Protein AF-A0A8S2RAR1-F1 (afdb_monomer)

Sequence (69 aa):
MGRRPARCYRYCKNKPYPKSRFCRGVPDPKIRIFDLGRKKARVDEFPLCVHLVSDEYEQLSSEALEAGR

Mean predicted aligned error: 3.83 Å

Solvent-accessible surface area (backbone atoms only — not comparable to full-atom values): 5117 Å² total; per-residue (Å²): 131,90,76,81,65,65,84,83,52,34,62,80,81,69,83,91,83,67,85,44,98,87,42,73,87,67,77,82,65,73,47,85,73,88,84,74,84,74,83,83,64,58,75,87,80,59,86,78,84,87,81,91,78,80,93,68,86,59,49,83,49,46,59,56,54,46,71,75,103

Nearest PDB structures (foldseek):
  6zvk-assembly1_L2  TM=9.881E-01  e=6.163E-08  Oryctolagus cuniculus
  5xxb-assembly1_I  TM=9.855E-01  e=1.570E-04  Toxoplasma gondii
  8fru-assembly1_I  TM=9.728E-01  e=2.408E-04  Giardia duodenalis assemblage A

InterPro domains:
  IPR001197 Large ribosomal subunit protein uL16, eukaryota/archaea [PTHR11726] (1-69)
  IPR036920 Large ribosomal subunit protein uL16 superfamily [G3DSA:3.90.1170.10] (1-69)
  IPR036920 Large ribosomal subunit protein uL16 superfamily [SSF54686] (4-69)
  IPR047873 Large ribosomal subunit protein uL16 [PF00252] (12-69)

pLDDT: mean 94.63, std 5.68, range [52.25, 97.5]

Secondary structure (DSSP, 8-state):
-PPPPGGGTSS--S----SBTTBTTPPPPS------S-TT--GGG---------SS-----HHHHHHT-

Radius of gyration: 16.47 Å; Cα contacts (8 Å, |Δi|>4): 27; chains: 1; bounding box: 32×31×47 Å

Structure (mmCIF, N/CA/C/O backbone):
data_AF-A0A8S2RAR1-F1
#
_entry.id   AF-A0A8S2RAR1-F1
#
loop_
_atom_site.group_PDB
_atom_site.id
_atom_site.type_symbol
_atom_site.label_atom_id
_atom_site.label_alt_id
_atom_site.label_comp_id
_atom_site.label_asym_id
_atom_site.label_entity_id
_atom_site.label_seq_id
_atom_site.pdbx_PDB_ins_code
_atom_site.Cartn_x
_atom_site.Cartn_y
_atom_site.Cartn_z
_atom_site.occupancy
_atom_site.B_iso_or_equiv
_atom_site.auth_seq_id
_atom_site.auth_comp_id
_atom_site.auth_asym_id
_atom_site.auth_atom_id
_atom_site.pdbx_PDB_model_num
ATOM 1 N N . MET A 1 1 ? -6.552 7.006 -21.471 1.00 52.25 1 MET A N 1
ATOM 2 C CA . MET A 1 1 ? -5.310 6.350 -21.943 1.00 52.25 1 MET A CA 1
ATOM 3 C C . MET A 1 1 ? -5.241 4.980 -21.281 1.00 52.25 1 MET A C 1
ATOM 5 O O . MET A 1 1 ? -5.423 4.916 -20.071 1.00 52.25 1 MET A O 1
ATOM 9 N N . GLY A 1 2 ? -5.119 3.897 -22.051 1.00 80.06 2 GLY A N 1
ATOM 10 C CA . GLY A 1 2 ? -5.1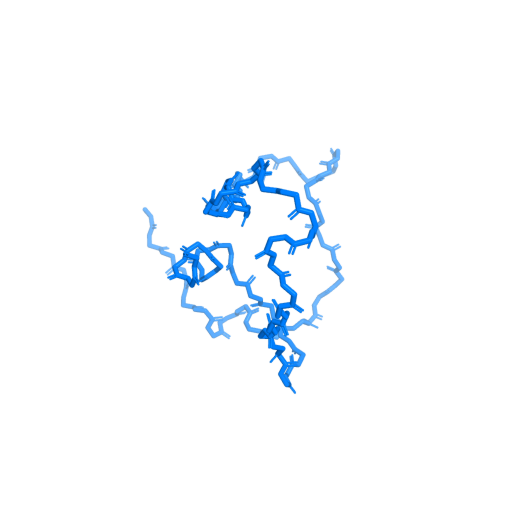81 2.533 -21.512 1.00 80.06 2 GLY A CA 1
ATOM 11 C C . GLY A 1 2 ? -4.034 2.254 -20.541 1.00 80.06 2 GLY A C 1
ATOM 12 O O . GLY A 1 2 ? -2.883 2.588 -20.826 1.00 80.06 2 GLY A O 1
ATOM 13 N N . ARG A 1 3 ? -4.343 1.669 -19.383 1.00 86.12 3 ARG A N 1
ATOM 14 C CA . ARG A 1 3 ? -3.332 1.317 -18.385 1.00 86.12 3 ARG A CA 1
ATOM 15 C C . ARG A 1 3 ? -2.688 -0.021 -18.742 1.00 86.12 3 ARG A C 1
ATOM 17 O O . ARG A 1 3 ? -3.359 -0.933 -19.216 1.00 86.12 3 ARG A O 1
ATOM 24 N N . ARG A 1 4 ? -1.382 -0.150 -18.498 1.00 95.00 4 ARG A N 1
ATOM 25 C CA . ARG A 1 4 ? -0.683 -1.433 -18.644 1.00 95.00 4 ARG A CA 1
ATOM 26 C C . ARG A 1 4 ? -1.191 -2.447 -17.605 1.00 95.00 4 ARG A C 1
ATOM 28 O O . ARG A 1 4 ? -1.525 -2.044 -16.490 1.00 95.00 4 ARG A O 1
ATOM 35 N N . PRO A 1 5 ? -1.216 -3.747 -17.937 1.00 95.38 5 PRO A N 1
ATOM 36 C CA . PRO A 1 5 ? -1.638 -4.787 -17.005 1.00 95.38 5 PRO A CA 1
ATOM 37 C C . PRO A 1 5 ? -0.671 -4.916 -15.816 1.00 95.38 5 PRO A C 1
ATOM 39 O O . PRO A 1 5 ? 0.540 -4.733 -15.964 1.00 95.38 5 PRO A O 1
ATOM 42 N N . ALA A 1 6 ? -1.199 -5.297 -14.647 1.00 94.88 6 ALA A N 1
ATOM 43 C CA . ALA A 1 6 ? -0.453 -5.353 -13.383 1.00 94.88 6 ALA A CA 1
ATOM 44 C C . ALA A 1 6 ? 0.773 -6.284 -13.421 1.00 94.88 6 ALA A C 1
ATOM 46 O O . ALA A 1 6 ? 1.780 -6.005 -12.773 1.00 94.88 6 ALA A O 1
ATOM 47 N N . ARG A 1 7 ? 0.754 -7.327 -14.264 1.00 95.50 7 ARG A N 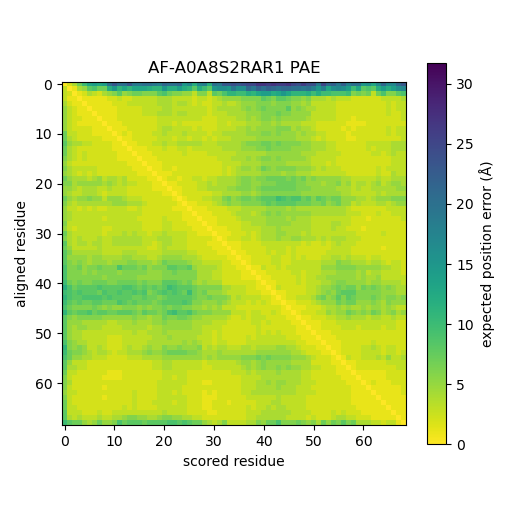1
ATOM 48 C CA . ARG A 1 7 ? 1.894 -8.244 -14.465 1.00 95.50 7 ARG A CA 1
ATOM 49 C C . ARG A 1 7 ? 3.210 -7.537 -14.815 1.00 95.50 7 ARG A C 1
ATOM 51 O O . ARG A 1 7 ? 4.277 -8.060 -14.530 1.00 95.50 7 ARG A O 1
ATOM 58 N N . CYS A 1 8 ? 3.153 -6.347 -15.421 1.00 95.69 8 CYS A N 1
ATOM 59 C CA . CYS A 1 8 ? 4.346 -5.571 -15.766 1.00 95.69 8 CYS A CA 1
ATOM 60 C C . CYS A 1 8 ? 5.042 -4.936 -14.547 1.00 95.69 8 CYS A C 1
ATOM 62 O O . CYS A 1 8 ? 6.228 -4.607 -14.642 1.00 95.69 8 CYS A O 1
ATOM 64 N N . TYR A 1 9 ? 4.309 -4.744 -13.444 1.00 96.06 9 TYR A N 1
ATOM 65 C CA . TYR A 1 9 ? 4.749 -4.024 -12.244 1.00 96.06 9 TYR A CA 1
ATOM 66 C C . TYR A 1 9 ? 4.732 -4.876 -10.969 1.00 96.06 9 TYR A C 1
ATOM 68 O O . TYR A 1 9 ? 5.181 -4.386 -9.946 1.00 96.06 9 TYR A O 1
ATOM 76 N N . ARG A 1 10 ? 4.266 -6.135 -11.021 1.00 95.75 10 ARG A N 1
ATOM 77 C CA . ARG A 1 10 ? 4.147 -7.022 -9.846 1.00 95.75 10 ARG A CA 1
ATOM 78 C C . ARG A 1 10 ? 5.441 -7.127 -9.034 1.00 95.75 10 ARG A C 1
ATOM 80 O O . ARG A 1 10 ? 5.405 -7.049 -7.818 1.00 95.75 10 ARG A O 1
ATOM 87 N N . TYR A 1 11 ? 6.589 -7.270 -9.691 1.00 97.12 11 TYR A N 1
ATOM 88 C CA . TYR A 1 11 ? 7.856 -7.526 -9.004 1.00 97.12 11 TYR A CA 1
ATOM 89 C C . TYR A 1 11 ? 8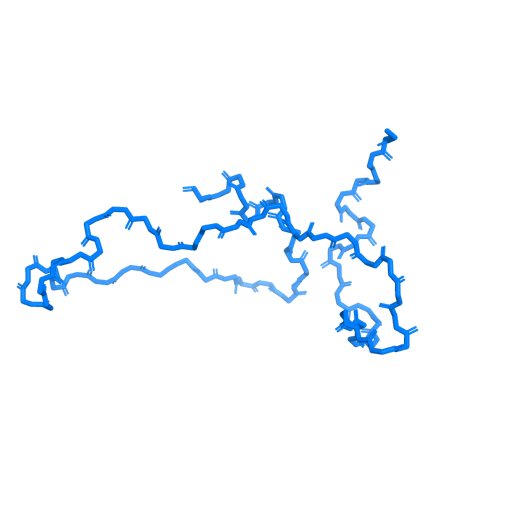.656 -6.254 -8.693 1.00 97.12 11 TYR A C 1
ATOM 91 O O . TYR A 1 11 ? 8.867 -5.397 -9.559 1.00 97.12 11 TYR A O 1
ATOM 99 N N . CYS A 1 12 ? 9.199 -6.192 -7.474 1.00 96.00 12 CYS A N 1
ATOM 100 C CA . CYS A 1 12 ? 10.094 -5.143 -6.980 1.00 96.00 12 CYS A CA 1
ATOM 101 C C . CYS A 1 12 ? 11.504 -5.221 -7.597 1.00 96.00 12 CYS A C 1
ATOM 103 O O . CYS A 1 12 ? 12.465 -5.607 -6.940 1.00 96.00 12 CYS A O 1
ATOM 105 N N . LYS A 1 13 ? 11.636 -4.862 -8.878 1.00 96.31 13 LYS A N 1
ATOM 106 C CA . LYS A 1 13 ? 12.893 -5.029 -9.639 1.00 96.31 13 LYS A CA 1
ATOM 107 C C . LYS A 1 13 ? 13.840 -3.822 -9.654 1.00 96.31 13 LYS A C 1
ATOM 109 O O . LYS A 1 13 ? 15.031 -3.983 -9.889 1.00 96.31 13 LYS A O 1
ATOM 114 N N . ASN A 1 14 ? 13.323 -2.612 -9.456 1.00 96.38 14 ASN A N 1
ATOM 115 C CA . ASN A 1 14 ? 14.085 -1.367 -9.597 1.00 96.38 14 ASN A CA 1
ATOM 116 C C . ASN A 1 14 ? 14.304 -0.694 -8.238 1.00 96.38 14 ASN A C 1
ATOM 118 O O . ASN A 1 14 ? 13.556 -0.934 -7.291 1.00 96.38 14 ASN A O 1
ATOM 122 N N . LYS A 1 15 ? 15.283 0.219 -8.167 1.00 97.50 15 LYS A N 1
ATOM 123 C CA . LYS A 1 15 ? 15.449 1.106 -7.006 1.00 97.50 15 LYS A CA 1
ATOM 124 C C . LYS A 1 15 ? 14.179 1.955 -6.789 1.00 97.50 15 LYS A C 1
ATOM 126 O O . LYS A 1 15 ? 13.550 2.339 -7.780 1.00 97.50 15 LYS A O 1
ATOM 131 N N . PRO A 1 16 ? 13.809 2.280 -5.535 1.00 96.88 16 PRO A N 1
ATOM 132 C CA . PRO A 1 16 ? 12.636 3.102 -5.242 1.00 96.88 16 PRO A CA 1
ATOM 133 C C . PRO A 1 16 ? 12.659 4.452 -5.972 1.00 96.88 16 PRO A C 1
ATOM 135 O O . PRO A 1 16 ? 13.683 5.135 -5.988 1.00 96.88 16 PRO A O 1
ATOM 138 N N . TYR A 1 17 ? 11.518 4.847 -6.543 1.00 96.38 17 TYR A N 1
ATOM 139 C CA . TYR A 1 17 ? 11.371 6.083 -7.322 1.00 96.38 17 TYR A CA 1
ATOM 140 C C . TYR A 1 17 ? 10.216 6.948 -6.782 1.00 96.38 17 TYR A C 1
ATOM 142 O O . TYR A 1 17 ? 9.122 6.958 -7.351 1.00 96.38 17 TYR A O 1
ATOM 150 N N . PRO A 1 18 ? 10.410 7.628 -5.634 1.00 96.69 18 PRO A N 1
ATOM 151 C CA . PRO A 1 18 ? 9.355 8.404 -4.990 1.00 96.69 18 PRO A CA 1
ATOM 152 C C . PRO A 1 18 ? 9.081 9.734 -5.708 1.00 96.69 18 PRO A C 1
ATOM 154 O O . PRO A 1 18 ? 9.976 10.340 -6.311 1.00 96.69 18 PRO A O 1
ATOM 157 N N . LYS A 1 19 ? 7.850 10.245 -5.555 1.00 96.12 19 LYS A N 1
ATOM 158 C CA . LYS A 1 19 ? 7.497 11.630 -5.911 1.00 96.12 19 LYS A CA 1
ATOM 159 C C . LYS A 1 19 ? 8.449 12.573 -5.168 1.00 96.12 19 LYS A C 1
ATOM 161 O O . LYS A 1 19 ? 8.476 12.600 -3.942 1.00 96.12 19 LYS A O 1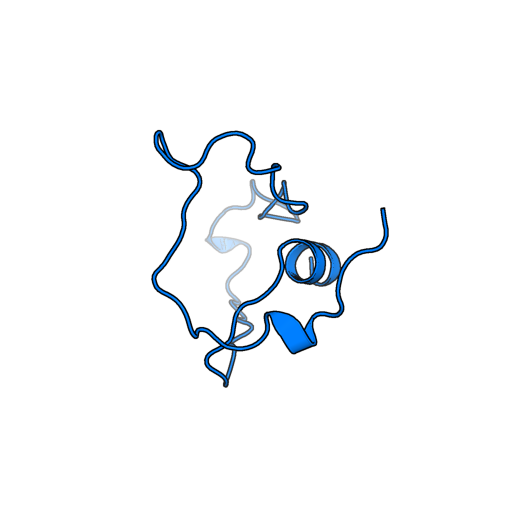
ATOM 166 N N . SER A 1 20 ? 9.285 13.293 -5.912 1.00 96.19 20 SER A N 1
ATOM 167 C CA . SER A 1 20 ? 10.420 14.048 -5.367 1.00 96.19 20 SER A CA 1
ATOM 1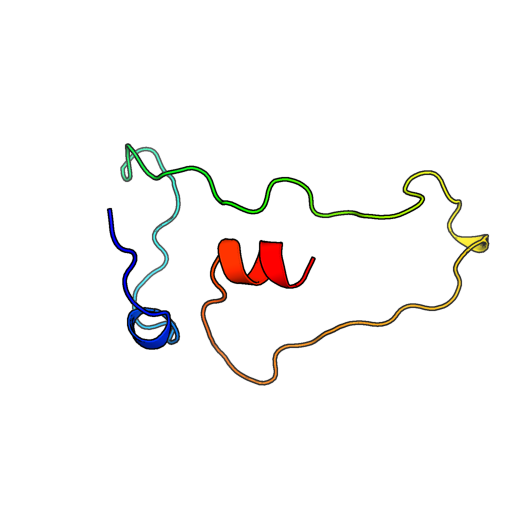68 C C . SER A 1 20 ? 10.761 15.250 -6.246 1.00 96.19 20 SER A C 1
ATOM 170 O O . SER A 1 20 ? 10.226 15.400 -7.343 1.00 96.19 20 SER A O 1
ATOM 172 N N . ARG A 1 21 ? 11.710 16.093 -5.810 1.00 96.50 21 ARG A N 1
ATOM 173 C CA . ARG A 1 21 ? 12.168 17.266 -6.586 1.00 96.50 21 ARG A CA 1
ATOM 174 C C . ARG A 1 21 ? 12.714 16.919 -7.981 1.00 96.50 21 ARG A C 1
ATOM 176 O O . ARG A 1 21 ? 12.678 17.758 -8.884 1.00 96.50 21 ARG A O 1
ATOM 183 N N . PHE A 1 22 ? 13.216 15.692 -8.132 1.00 96.50 22 PHE A N 1
ATOM 184 C CA . PHE A 1 22 ? 13.775 15.156 -9.373 1.00 96.50 22 PHE A CA 1
ATOM 185 C C . PHE A 1 22 ? 12.723 14.431 -10.232 1.00 96.50 22 PHE A C 1
ATOM 187 O O . PHE A 1 22 ? 12.895 14.328 -11.440 1.00 96.50 22 PHE A O 1
ATOM 194 N N . CYS A 1 23 ? 11.624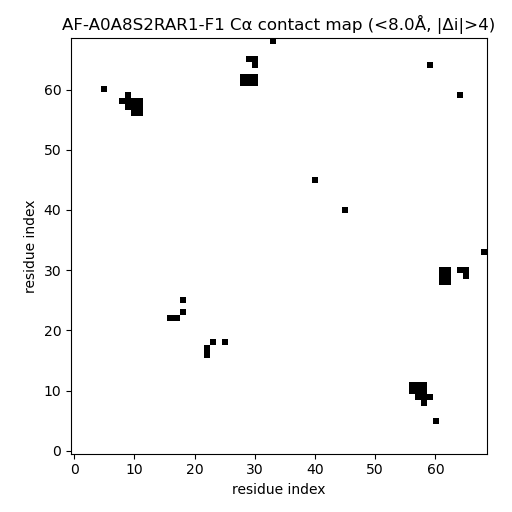 13.967 -9.625 1.00 94.94 23 CYS A N 1
ATOM 195 C CA . 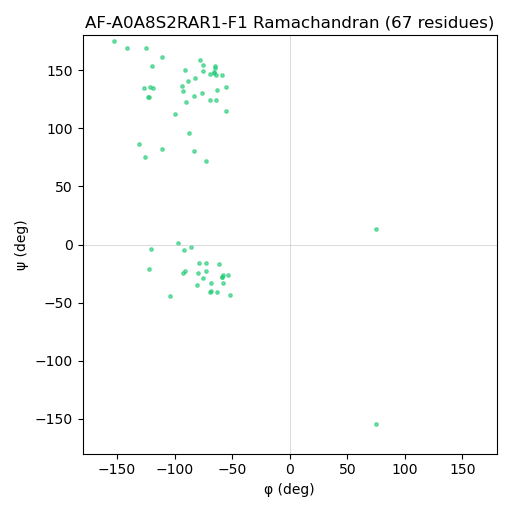CYS A 1 23 ? 10.559 13.196 -10.273 1.00 94.94 23 CYS A CA 1
ATOM 196 C C . CYS A 1 23 ? 9.286 14.050 -10.334 1.00 94.94 23 CYS A C 1
ATOM 198 O O . CYS A 1 23 ? 8.424 13.973 -9.455 1.00 94.94 23 CYS A O 1
ATOM 200 N N . ARG A 1 24 ? 9.204 14.924 -11.343 1.00 96.38 24 ARG A N 1
ATOM 201 C CA . ARG A 1 24 ? 8.115 15.904 -11.502 1.00 96.38 24 ARG A CA 1
ATOM 202 C C . ARG A 1 24 ? 6.971 15.322 -12.338 1.00 96.38 24 ARG A C 1
ATOM 204 O O . ARG A 1 24 ? 7.206 14.487 -13.202 1.00 96.38 24 ARG A O 1
ATOM 211 N N . GLY A 1 25 ? 5.739 15.767 -12.086 1.00 94.56 25 GLY A N 1
ATOM 212 C CA . GLY A 1 25 ? 4.556 15.326 -12.843 1.00 94.56 25 GLY A CA 1
ATOM 213 C C . GLY A 1 25 ? 4.054 13.917 -12.505 1.00 94.56 25 GLY A C 1
ATOM 214 O O . GLY A 1 25 ? 3.242 13.370 -13.245 1.00 94.56 25 GLY A O 1
ATOM 215 N N . VAL A 1 26 ? 4.520 13.319 -11.402 1.00 95.38 26 VAL A N 1
ATOM 216 C CA . VAL A 1 26 ? 3.985 12.039 -10.912 1.00 95.38 26 VAL A CA 1
ATOM 217 C C . VAL A 1 26 ? 2.514 12.238 -10.516 1.00 95.38 26 VAL A C 1
ATOM 219 O O . VAL A 1 26 ? 2.247 13.129 -9.699 1.00 95.38 26 VAL A O 1
ATOM 222 N N . PRO A 1 27 ? 1.574 11.449 -11.071 1.00 94.00 27 PRO A N 1
ATOM 223 C CA . PRO A 1 27 ? 0.159 11.564 -10.741 1.00 94.00 27 PRO A CA 1
ATOM 224 C C . PRO A 1 27 ? -0.090 11.195 -9.278 1.00 94.00 27 PRO A C 1
ATOM 226 O O . PRO A 1 27 ? 0.641 10.395 -8.689 1.00 94.00 27 PRO A O 1
ATOM 229 N N . ASP A 1 28 ? -1.134 11.773 -8.694 1.00 94.69 28 ASP A N 1
ATOM 230 C CA . ASP A 1 28 ? -1.548 11.411 -7.343 1.00 94.69 28 ASP A CA 1
ATOM 231 C C . ASP A 1 28 ? -2.141 9.990 -7.314 1.00 94.69 28 ASP A C 1
ATOM 233 O O . ASP A 1 28 ? -2.757 9.555 -8.295 1.00 94.69 28 ASP A O 1
ATOM 237 N N . PRO A 1 29 ? -1.944 9.243 -6.212 1.00 94.88 29 PRO A N 1
ATOM 238 C CA . PRO A 1 29 ? -2.443 7.879 -6.089 1.00 94.88 29 PRO A CA 1
ATOM 239 C C . PRO A 1 29 ? -3.974 7.840 -6.093 1.00 94.88 29 PRO A C 1
ATOM 241 O O . PRO A 1 29 ? -4.645 8.791 -5.684 1.00 94.88 29 PRO A O 1
ATOM 244 N N . LYS A 1 30 ? -4.535 6.706 -6.531 1.00 94.75 30 LYS A N 1
ATOM 245 C CA . LYS A 1 30 ? -5.991 6.534 -6.576 1.00 94.75 30 LYS A CA 1
ATOM 246 C C . LYS A 1 30 ? -6.615 6.447 -5.180 1.00 94.75 30 LYS A C 1
ATOM 248 O O . LYS A 1 30 ? -7.661 7.053 -4.963 1.00 94.75 30 LYS A O 1
ATOM 253 N N . ILE A 1 31 ? -5.963 5.740 -4.257 1.00 95.62 31 ILE A N 1
ATOM 254 C CA . ILE A 1 31 ? -6.356 5.691 -2.847 1.00 95.62 31 ILE A CA 1
ATOM 255 C C . ILE A 1 31 ? -6.098 7.045 -2.178 1.00 95.62 31 ILE A C 1
ATOM 257 O O . ILE A 1 31 ? -4.986 7.575 -2.220 1.00 95.62 31 ILE A O 1
ATOM 261 N N . ARG A 1 32 ? -7.144 7.625 -1.581 1.00 94.88 32 ARG A N 1
ATOM 262 C CA . ARG A 1 32 ? -7.069 8.926 -0.878 1.00 94.88 32 ARG A CA 1
ATOM 263 C C . ARG A 1 32 ? -7.498 8.854 0.583 1.00 94.88 32 ARG A C 1
ATOM 265 O O . ARG A 1 32 ? -7.160 9.744 1.356 1.00 94.88 32 ARG A O 1
ATOM 272 N N . ILE A 1 33 ? -8.262 7.831 0.951 1.00 96.38 33 ILE A N 1
ATOM 273 C CA . ILE A 1 33 ? -8.796 7.623 2.296 1.00 96.38 33 ILE A CA 1
ATOM 274 C C . ILE A 1 33 ? -8.291 6.257 2.742 1.00 96.38 33 ILE A C 1
ATOM 276 O O . ILE A 1 33 ? -8.481 5.299 2.008 1.00 96.38 33 ILE A O 1
ATOM 280 N N . PHE A 1 34 ? -7.652 6.166 3.907 1.00 95.56 34 PHE A N 1
ATOM 281 C CA . PHE A 1 34 ? -7.076 4.908 4.397 1.00 95.56 34 PHE A CA 1
ATOM 282 C C . PHE A 1 34 ? -7.930 4.278 5.496 1.00 95.56 34 PHE A C 1
ATOM 284 O O . PHE A 1 34 ? -8.230 3.094 5.430 1.00 95.56 34 PHE A O 1
ATOM 291 N N . ASP A 1 35 ? -8.405 5.077 6.453 1.00 95.75 35 ASP A N 1
ATOM 292 C CA . ASP A 1 35 ? -9.273 4.563 7.514 1.00 95.75 35 ASP A CA 1
ATOM 293 C C . ASP A 1 35 ? -10.748 4.610 7.109 1.00 95.75 35 ASP A C 1
ATOM 295 O O . ASP A 1 35 ? -11.231 5.605 6.545 1.00 95.75 35 ASP A O 1
ATOM 299 N N . LEU A 1 36 ? -11.484 3.572 7.491 1.00 94.50 36 LEU A N 1
ATOM 300 C CA . LEU A 1 36 ? -12.923 3.424 7.300 1.00 94.50 36 LEU A CA 1
ATOM 301 C C . LEU A 1 36 ? -13.630 3.160 8.638 1.00 94.50 36 LEU A C 1
ATOM 303 O O . LEU A 1 36 ? -12.994 2.926 9.662 1.00 94.50 36 LEU A O 1
ATOM 307 N N . GLY A 1 37 ? -14.962 3.233 8.640 1.00 95.19 37 GLY A N 1
ATOM 308 C CA . GLY A 1 37 ? -15.775 2.960 9.827 1.00 95.19 37 GLY A CA 1
ATOM 309 C C . GLY A 1 37 ? -15.756 4.074 10.882 1.00 95.19 37 GLY A C 1
ATOM 310 O O . GLY A 1 37 ? -15.574 5.259 10.582 1.00 95.19 37 GLY A O 1
ATOM 311 N N . ARG A 1 38 ? -16.000 3.703 12.147 1.00 96.38 38 ARG A N 1
ATOM 312 C CA . ARG A 1 38 ? -16.169 4.649 13.262 1.00 96.38 38 ARG A CA 1
ATOM 313 C C . ARG A 1 38 ? -14.819 5.092 13.840 1.00 96.38 38 ARG A C 1
ATOM 315 O O . ARG A 1 38 ? -14.415 4.657 14.911 1.00 96.38 38 ARG A O 1
ATOM 322 N N . LYS A 1 39 ? -14.174 6.057 13.179 1.00 94.44 39 LYS A N 1
ATOM 323 C CA . LYS A 1 39 ? -12.851 6.605 13.566 1.00 94.44 39 LYS A CA 1
ATOM 324 C C . LYS A 1 39 ? -12.783 7.279 14.944 1.00 94.44 39 LYS A C 1
ATOM 326 O O . LYS A 1 39 ? -11.699 7.542 15.442 1.00 94.44 39 LYS A O 1
ATOM 331 N N . LYS A 1 40 ? -13.934 7.625 15.530 1.00 95.62 40 LYS A N 1
ATOM 332 C CA . LYS A 1 40 ? -14.035 8.278 16.847 1.00 95.62 40 LYS A CA 1
ATOM 333 C C . LYS A 1 40 ? -14.303 7.299 17.997 1.00 95.62 40 LYS A C 1
ATOM 335 O O . LYS A 1 40 ? -14.522 7.754 19.115 1.00 95.62 40 LYS A O 1
ATOM 340 N N . ALA A 1 41 ? -14.390 5.997 17.723 1.00 95.62 41 ALA A N 1
ATOM 341 C CA . ALA A 1 41 ? -14.580 5.001 18.773 1.00 95.62 41 ALA A CA 1
ATOM 342 C C . ALA A 1 41 ? -13.369 4.978 19.715 1.00 95.62 41 ALA A C 1
ATOM 344 O O . ALA A 1 41 ? -12.237 5.221 19.287 1.00 95.62 41 ALA A O 1
ATOM 345 N N . ARG A 1 42 ? -13.615 4.718 21.000 1.00 94.69 42 ARG A N 1
ATOM 346 C CA . ARG A 1 42 ? -12.543 4.540 21.986 1.00 94.69 42 ARG A CA 1
ATOM 347 C C . ARG A 1 42 ? -11.923 3.149 21.859 1.00 94.69 42 ARG A C 1
ATOM 349 O O . ARG A 1 42 ? -12.547 2.231 21.337 1.00 94.69 42 ARG A O 1
ATOM 356 N N . VAL A 1 43 ? -10.699 3.001 22.363 1.00 93.25 43 VAL A N 1
ATOM 357 C CA . VAL A 1 43 ? -9.917 1.753 22.285 1.00 93.25 43 VAL A CA 1
ATOM 358 C C . VAL A 1 43 ? -10.651 0.571 22.933 1.00 93.25 43 VAL A C 1
ATOM 360 O O . VAL A 1 43 ? -10.580 -0.541 22.424 1.00 93.25 43 VAL A O 1
ATOM 363 N N . ASP A 1 44 ? -11.429 0.820 23.987 1.00 95.19 44 ASP A N 1
ATOM 364 C CA . ASP A 1 44 ? -12.157 -0.222 24.725 1.00 95.19 44 ASP A CA 1
ATOM 365 C C . ASP A 1 44 ? -13.368 -0.790 23.956 1.00 95.19 44 ASP A C 1
ATOM 367 O O . ASP A 1 44 ? -13.895 -1.839 24.318 1.00 95.19 44 ASP A O 1
ATOM 371 N N . GLU A 1 45 ? -13.836 -0.107 22.901 1.00 95.56 45 GLU A N 1
ATOM 372 C CA . GLU A 1 45 ? -15.033 -0.507 22.144 1.00 95.56 45 GLU A CA 1
ATOM 373 C C . GLU A 1 45 ? -14.751 -1.636 21.135 1.00 95.56 45 GLU A C 1
ATOM 375 O O . GLU A 1 45 ? -15.664 -2.380 20.778 1.00 95.56 45 GLU A O 1
ATOM 380 N N . PHE A 1 46 ? -13.501 -1.782 20.676 1.00 94.50 46 PHE A N 1
ATOM 381 C CA . PHE A 1 46 ? -13.109 -2.764 19.660 1.00 94.50 46 PHE A CA 1
ATOM 382 C C . PHE A 1 46 ? -11.868 -3.562 20.101 1.00 94.50 46 PHE A C 1
ATOM 384 O O . PHE A 1 46 ? -10.748 -3.208 19.736 1.00 94.50 46 PHE A O 1
ATOM 391 N N . PRO A 1 47 ? -12.043 -4.661 20.860 1.00 95.19 47 PRO A N 1
ATOM 392 C CA . PRO A 1 47 ? -10.923 -5.450 21.383 1.00 95.19 47 PRO A CA 1
ATOM 393 C C . PRO A 1 47 ? -10.282 -6.397 20.351 1.00 95.19 47 PRO A C 1
ATOM 395 O O . PRO A 1 47 ? -9.193 -6.914 20.587 1.00 95.19 47 PRO A O 1
ATOM 398 N N . LEU A 1 48 ? -10.952 -6.664 19.224 1.00 96.88 48 LEU A N 1
ATOM 399 C CA . LEU A 1 48 ? -10.475 -7.588 18.194 1.00 96.88 48 LEU A CA 1
ATOM 400 C C . LEU A 1 48 ? -9.679 -6.850 17.113 1.00 96.88 48 LEU A C 1
ATOM 402 O O . LEU A 1 48 ? -10.159 -5.870 16.547 1.00 96.88 48 LEU A O 1
ATOM 406 N N . CYS A 1 49 ? -8.508 -7.387 16.764 1.00 95.88 49 CYS A N 1
ATOM 407 C CA . CYS A 1 49 ? -7.678 -6.901 15.668 1.00 95.88 49 CYS A CA 1
ATOM 408 C C . CYS A 1 49 ? -7.411 -8.028 14.662 1.00 95.88 49 CYS A C 1
ATOM 410 O O . CYS A 1 49 ? -6.958 -9.106 15.044 1.00 95.88 49 CYS A O 1
ATOM 412 N N . VAL A 1 50 ? -7.691 -7.779 13.381 1.00 97.25 50 VAL A N 1
ATOM 413 C CA . VAL A 1 50 ? -7.442 -8.721 12.280 1.00 97.25 50 VAL A CA 1
ATOM 414 C C . VAL A 1 50 ? -6.614 -8.013 11.214 1.00 97.25 50 VAL A C 1
ATOM 416 O O . VAL A 1 50 ? -6.913 -6.877 10.845 1.00 97.25 50 VAL A O 1
ATOM 419 N N . HIS A 1 51 ? -5.582 -8.689 10.712 1.00 97.50 51 HIS A N 1
ATOM 420 C CA . HIS A 1 51 ? -4.662 -8.145 9.718 1.00 97.50 51 HIS A CA 1
ATOM 421 C C . HIS A 1 51 ? -4.648 -9.004 8.456 1.00 97.50 51 HIS A C 1
ATOM 423 O O . HIS A 1 51 ? -4.557 -10.228 8.531 1.00 97.50 51 HIS A O 1
ATOM 429 N N . LEU A 1 52 ? -4.690 -8.347 7.296 1.00 96.56 52 LEU A N 1
ATOM 430 C CA . LEU A 1 52 ? -4.376 -8.963 6.012 1.00 96.56 52 LEU A CA 1
ATOM 431 C C . LEU A 1 52 ? -2.879 -8.782 5.745 1.00 96.56 52 LEU A C 1
ATOM 433 O O . LEU A 1 52 ? -2.390 -7.652 5.730 1.00 96.56 52 LEU A O 1
ATOM 437 N N . VAL A 1 53 ? -2.160 -9.884 5.546 1.00 96.69 53 VAL A N 1
ATOM 438 C CA . VAL A 1 53 ? -0.705 -9.893 5.347 1.00 96.69 53 VAL A CA 1
ATOM 439 C C . VAL A 1 53 ? -0.393 -10.480 3.974 1.00 96.69 53 VAL A C 1
ATOM 441 O O . VAL A 1 53 ? -0.968 -11.496 3.592 1.00 96.69 53 VAL A O 1
ATOM 444 N N . SER A 1 54 ? 0.501 -9.825 3.230 1.00 95.62 54 SER A N 1
ATOM 445 C CA . SER A 1 54 ? 1.032 -10.371 1.979 1.00 95.62 54 SER A CA 1
ATOM 446 C C . SER A 1 54 ? 2.060 -11.454 2.284 1.00 95.62 54 SER A C 1
ATOM 448 O O . SER A 1 54 ? 2.984 -11.207 3.058 1.00 95.62 54 SER A O 1
ATOM 450 N N . ASP A 1 55 ? 1.923 -12.610 1.641 1.00 96.94 55 ASP A N 1
ATOM 451 C CA . ASP A 1 55 ? 2.882 -13.721 1.741 1.00 96.94 55 ASP A CA 1
ATOM 452 C C . ASP A 1 55 ? 3.967 -13.665 0.645 1.00 96.94 55 ASP A C 1
ATOM 454 O O . ASP A 1 55 ? 4.925 -14.433 0.638 1.00 96.94 55 ASP A O 1
ATOM 458 N N . GLU A 1 56 ? 3.853 -12.715 -0.289 1.00 96.81 56 GLU A N 1
ATOM 459 C CA . GLU A 1 56 ? 4.829 -12.492 -1.357 1.00 96.81 56 GLU A CA 1
ATOM 460 C C . GLU A 1 56 ? 5.444 -11.085 -1.302 1.00 96.81 56 GLU A C 1
ATOM 462 O O . GLU A 1 56 ? 4.828 -10.113 -0.848 1.00 96.81 56 GLU A O 1
ATOM 467 N N . TYR A 1 57 ? 6.672 -10.967 -1.824 1.00 95.50 57 TYR A N 1
ATOM 468 C CA . TYR A 1 57 ? 7.345 -9.685 -2.032 1.00 95.50 57 TYR A CA 1
ATOM 469 C C . TYR A 1 57 ? 6.981 -9.086 -3.397 1.00 95.50 57 TYR A C 1
ATOM 471 O O . TYR A 1 57 ? 7.591 -9.395 -4.425 1.00 95.50 57 TYR A O 1
ATOM 479 N N . GLU A 1 58 ? 5.990 -8.199 -3.400 1.00 96.50 58 GLU A N 1
ATOM 480 C CA . GLU A 1 58 ? 5.431 -7.603 -4.615 1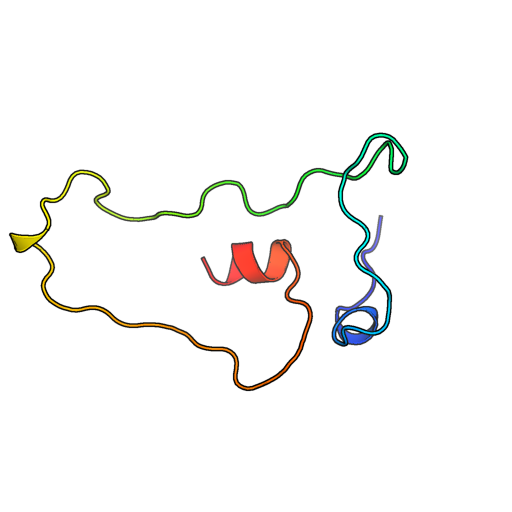.00 96.50 58 GLU A CA 1
ATOM 481 C C . GLU A 1 58 ? 5.073 -6.114 -4.464 1.00 96.50 58 GLU A C 1
ATOM 483 O O . GLU A 1 58 ? 5.083 -5.548 -3.370 1.00 96.50 58 GLU A O 1
ATOM 488 N N . GLN A 1 59 ? 4.775 -5.454 -5.588 1.00 97.00 59 GLN A N 1
ATOM 489 C CA . GLN A 1 59 ? 4.268 -4.081 -5.628 1.00 97.00 59 GLN A CA 1
ATOM 490 C C . GLN A 1 59 ? 2.753 -4.074 -5.827 1.00 97.00 59 GLN A C 1
ATOM 492 O O . GLN A 1 59 ? 2.246 -4.370 -6.913 1.00 97.00 59 GLN A O 1
ATOM 497 N N . LEU A 1 60 ? 2.030 -3.640 -4.799 1.00 95.56 60 LEU A N 1
ATOM 498 C CA . LEU A 1 60 ? 0.590 -3.417 -4.873 1.00 95.56 60 LEU A CA 1
ATOM 499 C C . LEU A 1 60 ? 0.290 -2.041 -5.478 1.00 95.56 60 LEU A C 1
ATOM 501 O O . LEU A 1 60 ? 0.806 -1.012 -5.043 1.00 95.56 60 LEU A O 1
ATOM 505 N N . SER A 1 61 ? -0.556 -2.016 -6.509 1.00 95.81 61 SER A N 1
ATOM 506 C CA . SER A 1 61 ? -0.951 -0.762 -7.161 1.00 95.81 61 SER A CA 1
ATOM 507 C C . SER A 1 61 ? -1.949 0.034 -6.313 1.00 95.81 61 SER A C 1
ATOM 509 O O . SER A 1 61 ? -2.789 -0.551 -5.634 1.00 95.81 61 SER A O 1
ATOM 511 N N . SER A 1 62 ? -1.925 1.368 -6.412 1.00 95.38 62 SER A N 1
ATOM 512 C CA . SER A 1 62 ? -2.846 2.242 -5.660 1.00 95.38 62 SER A CA 1
ATOM 513 C C . SER A 1 62 ? -4.330 1.971 -5.943 1.00 95.38 62 SER A C 1
ATOM 515 O O . SER A 1 62 ? -5.183 2.207 -5.102 1.00 95.38 62 SER A O 1
ATOM 517 N N . GLU A 1 63 ? -4.634 1.467 -7.131 1.00 94.50 63 GLU A N 1
ATOM 518 C CA . GLU A 1 63 ? -5.964 1.118 -7.609 1.00 94.50 63 GLU A CA 1
ATOM 519 C C . GLU A 1 63 ? -6.406 -0.238 -7.070 1.00 94.50 63 GLU A C 1
ATOM 521 O O . GLU A 1 63 ? -7.582 -0.409 -6.786 1.00 94.50 63 GLU A O 1
ATOM 526 N N . ALA A 1 64 ? -5.474 -1.182 -6.903 1.00 95.38 64 ALA A N 1
ATOM 527 C CA . ALA A 1 64 ? -5.757 -2.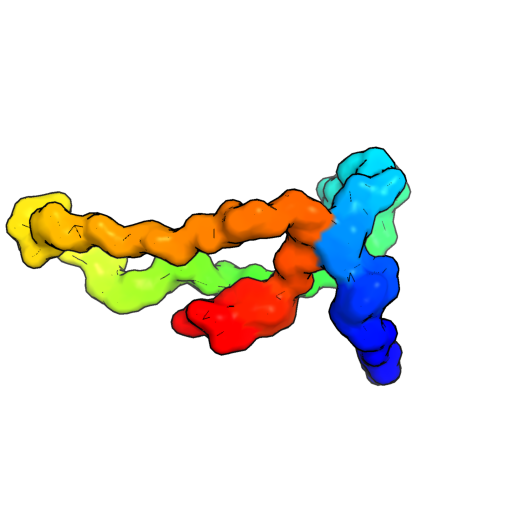439 -6.217 1.00 95.38 64 ALA A CA 1
ATOM 528 C C . ALA A 1 64 ? -6.005 -2.193 -4.722 1.00 95.38 64 ALA A C 1
ATOM 530 O O . ALA A 1 64 ? -6.941 -2.752 -4.166 1.00 95.38 64 ALA A O 1
ATOM 531 N N . LEU A 1 65 ? -5.222 -1.301 -4.103 1.00 95.38 65 LEU A N 1
ATOM 532 C CA . LEU A 1 65 ? -5.448 -0.875 -2.720 1.00 95.38 65 LEU A CA 1
ATOM 533 C C . LEU A 1 65 ? -6.796 -0.165 -2.553 1.00 95.38 65 LEU A C 1
ATOM 535 O O . LEU A 1 65 ? -7.494 -0.425 -1.586 1.00 95.38 65 LEU A O 1
ATOM 539 N N . GLU A 1 66 ? -7.184 0.691 -3.502 1.00 95.94 66 GLU A N 1
ATOM 540 C CA . GLU A 1 66 ? -8.509 1.322 -3.487 1.00 95.94 66 GLU A CA 1
ATOM 541 C C . GLU A 1 66 ? -9.642 0.319 -3.751 1.00 95.94 66 GLU A C 1
ATOM 543 O O . GLU A 1 66 ? -10.722 0.487 -3.209 1.00 95.94 66 GLU A O 1
ATOM 548 N N . ALA A 1 67 ? -9.421 -0.716 -4.568 1.00 94.81 67 ALA A N 1
ATOM 549 C CA . ALA A 1 67 ? -10.429 -1.743 -4.840 1.00 94.81 67 ALA A CA 1
ATOM 550 C C . ALA A 1 67 ? -10.617 -2.733 -3.677 1.00 94.81 67 ALA A C 1
ATOM 552 O O . ALA A 1 67 ? -11.696 -3.297 -3.532 1.00 94.81 67 ALA A O 1
ATOM 553 N N . GLY A 1 68 ? -9.570 -2.970 -2.881 1.00 93.81 68 GLY A N 1
ATOM 554 C CA . GLY A 1 68 ? -9.627 -3.807 -1.678 1.00 93.81 68 GLY A CA 1
ATOM 555 C C . GLY A 1 68 ? -10.073 -3.067 -0.412 1.00 93.81 68 GLY A C 1
ATOM 556 O O . GLY A 1 68 ? -10.156 -3.692 0.643 1.00 93.81 68 GLY A O 1
ATOM 557 N N . ARG A 1 69 ? -10.312 -1.756 -0.513 1.00 90.94 69 ARG A N 1
ATOM 558 C CA . ARG A 1 69 ? -10.760 -0.872 0.564 1.00 90.94 69 ARG A CA 1
ATOM 559 C C . ARG A 1 69 ? -12.277 -0.716 0.543 1.00 90.94 69 ARG A C 1
ATOM 561 O O . ARG A 1 69 ? -12.863 -0.748 1.646 1.00 90.94 69 ARG A O 1
#

Foldseek 3Di:
DDDDDCVVFWAPDDDDDDDDPVNPPDDDFPDDDDDDDDPPDDPVVDVDDDDDDDPDHTDDGSVNVVVVD

Organism: NCBI:txid392030